Protein AF-A0A6L2Q7Q7-F1 (afdb_monomer_lite)

Secondary structure (DSSP, 8-state):
--SSB-TTS-SS--HHHHHHHHHHHHTT-EEGGGTS---HHHH-SEEETTEEE--S--EE-TTTGGG----------

Structure (mmCIF, N/CA/C/O backbone):
data_AF-A0A6L2Q7Q7-F1
#
_entry.id   AF-A0A6L2Q7Q7-F1
#
loop_
_atom_site.group_PDB
_atom_site.id
_atom_site.type_symbol
_atom_site.label_atom_id
_atom_site.label_alt_id
_atom_site.label_comp_id
_atom_site.label_asym_id
_atom_site.label_entity_id
_atom_site.label_seq_id
_atom_site.pdbx_PDB_ins_code
_atom_site.Cartn_x
_atom_site.Cartn_y
_atom_site.Cartn_z
_atom_site.occupancy
_atom_site.B_iso_or_equiv
_atom_site.auth_seq_id
_atom_site.auth_comp_id
_atom_site.auth_asym_id
_atom_site.auth_atom_id
_atom_site.pdbx_PDB_model_num
ATOM 1 N N . MET A 1 1 ? 2.899 2.845 14.394 1.00 48.50 1 MET A N 1
ATOM 2 C CA . MET A 1 1 ? 1.904 3.585 13.584 1.00 48.50 1 MET A CA 1
ATOM 3 C C . MET A 1 1 ? 1.662 2.791 12.295 1.00 48.50 1 MET A C 1
ATOM 5 O O . MET A 1 1 ? 1.504 3.368 11.229 1.00 48.50 1 MET A O 1
ATOM 9 N N . ASP A 1 2 ? 1.627 1.450 12.394 1.00 56.97 2 ASP A N 1
ATOM 10 C CA . ASP A 1 2 ? 2.232 0.608 11.343 1.00 56.97 2 ASP A CA 1
ATOM 11 C C . ASP A 1 2 ? 1.236 -0.325 10.638 1.00 56.97 2 ASP A C 1
ATOM 13 O O . ASP A 1 2 ? 1.586 -0.961 9.655 1.00 56.97 2 ASP A O 1
ATOM 17 N N . ASP A 1 3 ? -0.034 -0.344 11.054 1.00 70.06 3 ASP A N 1
ATOM 18 C CA . ASP A 1 3 ? -1.030 -1.284 10.510 1.00 70.06 3 ASP A CA 1
ATOM 19 C C . ASP A 1 3 ? -1.963 -0.656 9.462 1.00 70.06 3 ASP A C 1
ATOM 21 O O . ASP A 1 3 ? -3.053 -1.180 9.205 1.00 70.06 3 ASP A O 1
ATOM 25 N N . LEU A 1 4 ? -1.619 0.519 8.924 1.00 80.25 4 LEU A N 1
ATOM 26 C CA . LEU A 1 4 ? -2.469 1.253 7.973 1.00 80.25 4 LEU A CA 1
ATOM 27 C C . LEU A 1 4 ? -2.046 1.065 6.511 1.00 80.25 4 LEU A C 1
ATOM 29 O O . LEU A 1 4 ? -2.887 1.160 5.613 1.00 80.25 4 LEU A O 1
ATOM 33 N N . ILE A 1 5 ? -0.777 0.719 6.289 1.00 84.12 5 ILE A N 1
ATOM 34 C CA . ILE A 1 5 ? -0.252 0.258 5.005 1.00 84.12 5 ILE A CA 1
ATOM 35 C C . ILE A 1 5 ? 0.162 -1.198 5.138 1.00 84.12 5 ILE A C 1
ATOM 37 O O . ILE A 1 5 ? 0.801 -1.598 6.105 1.00 84.12 5 ILE A O 1
ATOM 41 N N . GLY A 1 6 ? -0.208 -1.978 4.136 1.00 87.75 6 GLY A N 1
ATOM 42 C CA . GLY A 1 6 ? 0.171 -3.365 4.022 1.00 87.75 6 GLY A CA 1
ATOM 43 C C . GLY A 1 6 ? 1.550 -3.553 3.378 1.00 87.75 6 GLY A C 1
ATOM 44 O O . GLY A 1 6 ? 2.030 -2.702 2.625 1.00 87.75 6 GLY A O 1
ATOM 45 N N . PRO A 1 7 ? 2.184 -4.712 3.611 1.00 90.75 7 PRO A N 1
ATOM 46 C CA . PRO A 1 7 ? 3.561 -4.998 3.195 1.00 90.75 7 PRO A CA 1
ATOM 47 C C . PRO A 1 7 ? 3.726 -5.253 1.686 1.00 90.75 7 PRO A C 1
ATOM 49 O O . PRO A 1 7 ? 4.802 -5.638 1.227 1.00 90.75 7 PRO A O 1
ATOM 52 N N . HIS A 1 8 ? 2.656 -5.137 0.902 1.00 92.38 8 HIS A N 1
ATOM 53 C CA . HIS A 1 8 ? 2.607 -5.507 -0.512 1.00 92.38 8 HIS A CA 1
ATOM 54 C C . HIS A 1 8 ? 2.241 -4.338 -1.432 1.00 92.38 8 HIS A C 1
ATOM 56 O O . HIS A 1 8 ? 2.085 -4.551 -2.636 1.00 92.38 8 HIS A O 1
ATOM 62 N N . GLY A 1 9 ? 2.178 -3.114 -0.896 1.00 88.12 9 GLY A N 1
ATOM 63 C CA . GLY A 1 9 ? 2.050 -1.872 -1.661 1.00 88.12 9 GLY A CA 1
ATOM 64 C C . GLY A 1 9 ? 3.283 -1.530 -2.508 1.00 88.12 9 GLY A C 1
ATOM 65 O O . GLY A 1 9 ? 4.138 -2.376 -2.790 1.00 88.12 9 GLY A O 1
ATOM 66 N N . GLU A 1 10 ? 3.357 -0.288 -2.971 1.00 85.69 10 GLU A N 1
ATOM 67 C CA . GLU A 1 10 ? 4.541 0.238 -3.657 1.00 85.69 10 GLU A CA 1
ATOM 68 C C . GLU A 1 10 ? 5.725 0.400 -2.699 1.00 85.69 10 GLU A C 1
ATOM 70 O O . GLU A 1 10 ? 5.545 0.760 -1.539 1.00 85.69 10 GLU A O 1
ATOM 75 N N . VAL A 1 11 ? 6.935 0.129 -3.200 1.00 80.44 11 VAL A N 1
ATOM 76 C CA . VAL A 1 11 ? 8.181 0.316 -2.435 1.00 80.44 11 VAL A CA 1
ATOM 77 C C . VAL A 1 11 ? 8.562 1.794 -2.389 1.00 80.44 11 VAL A C 1
ATOM 79 O O . VAL A 1 11 ? 9.007 2.290 -1.358 1.00 80.44 11 VAL A O 1
ATOM 82 N N . GLU A 1 12 ? 8.358 2.500 -3.500 1.00 85.62 12 GLU A N 1
ATOM 83 C CA . GLU A 1 12 ? 8.691 3.912 -3.645 1.00 85.62 12 GLU A CA 1
ATOM 84 C C . GLU A 1 12 ? 7.420 4.722 -3.887 1.00 85.62 12 GLU A C 1
ATOM 86 O O . GLU A 1 12 ? 6.637 4.409 -4.780 1.00 85.62 12 GLU A O 1
ATOM 91 N N . LEU A 1 13 ? 7.230 5.777 -3.092 1.00 85.81 13 LEU A N 1
ATOM 92 C CA . LEU A 1 13 ? 6.131 6.726 -3.242 1.00 85.81 13 LEU A CA 1
ATOM 93 C C . LEU A 1 13 ? 6.690 8.088 -3.651 1.00 85.81 13 LEU A C 1
ATOM 95 O O . LEU A 1 13 ? 7.588 8.628 -2.997 1.00 85.81 13 LEU A O 1
ATOM 99 N N . ASN A 1 14 ? 6.104 8.679 -4.692 1.00 89.19 14 ASN A N 1
ATOM 100 C CA . ASN A 1 14 ? 6.293 10.101 -4.972 1.00 89.19 14 ASN A CA 1
ATOM 101 C C . ASN A 1 14 ? 5.577 10.963 -3.912 1.00 89.19 14 ASN A C 1
ATOM 103 O O . ASN A 1 14 ? 4.850 10.453 -3.056 1.00 89.19 14 ASN A O 1
ATOM 107 N N . ASP A 1 15 ? 5.739 12.283 -3.980 1.00 93.50 15 ASP A N 1
ATOM 108 C CA . ASP A 1 15 ? 5.179 13.194 -2.970 1.00 93.50 15 ASP A CA 1
ATOM 109 C C . ASP A 1 15 ? 3.647 13.118 -2.861 1.00 93.50 15 ASP A C 1
ATOM 111 O O . ASP A 1 15 ? 3.094 13.237 -1.768 1.00 93.50 15 ASP A O 1
ATOM 115 N N . LYS A 1 16 ? 2.946 12.829 -3.965 1.00 91.50 16 LYS A N 1
ATOM 116 C CA . LYS A 1 16 ? 1.489 12.621 -3.947 1.00 91.50 16 LYS A CA 1
ATOM 117 C C . LYS A 1 16 ? 1.120 11.319 -3.236 1.00 91.50 16 LYS A C 1
ATOM 119 O O . LYS A 1 16 ? 0.178 11.305 -2.449 1.00 91.50 16 LYS A O 1
ATOM 124 N N . GLY A 1 17 ? 1.871 10.245 -3.477 1.00 90.25 17 GLY A N 1
ATOM 125 C CA . GLY A 1 17 ? 1.704 8.970 -2.776 1.00 90.25 17 GLY A CA 1
ATOM 126 C C . GLY A 1 17 ? 1.943 9.109 -1.271 1.00 90.25 17 GLY A C 1
ATOM 127 O O . GLY A 1 17 ? 1.151 8.614 -0.471 1.00 90.25 17 GLY A O 1
ATOM 128 N N . LYS A 1 18 ? 2.973 9.869 -0.873 1.00 91.31 18 LYS A N 1
ATOM 129 C CA . LYS A 1 18 ? 3.238 10.195 0.539 1.00 91.31 18 LYS A CA 1
ATOM 130 C C . LYS A 1 18 ? 2.094 10.991 1.165 1.00 91.31 18 LYS A C 1
ATOM 132 O O . LYS A 1 18 ? 1.658 10.651 2.257 1.00 91.31 18 LYS A O 1
ATOM 137 N N . TYR A 1 19 ? 1.543 11.974 0.455 1.00 93.50 19 TYR A N 1
ATOM 138 C CA . TYR A 1 19 ? 0.391 12.733 0.944 1.00 93.50 19 TYR A CA 1
ATOM 139 C C . TYR A 1 19 ? -0.841 11.845 1.189 1.00 93.50 19 TYR A C 1
ATOM 141 O O . TYR A 1 19 ? -1.511 11.972 2.217 1.00 93.50 19 TYR A O 1
ATOM 149 N N . VAL A 1 20 ? -1.137 10.911 0.276 1.00 92.06 20 VAL A N 1
ATOM 150 C CA . VAL A 1 20 ? -2.223 9.930 0.462 1.00 92.06 20 VAL A CA 1
ATOM 151 C C . VAL A 1 20 ? -1.953 9.058 1.686 1.00 92.06 20 VAL A C 1
ATOM 153 O O . VAL A 1 20 ? -2.861 8.822 2.489 1.00 92.06 20 VAL A O 1
ATOM 156 N N . TRP A 1 21 ? -0.708 8.616 1.858 1.00 90.44 21 TRP A N 1
ATOM 157 C CA . TRP A 1 21 ? -0.299 7.826 3.010 1.00 90.44 21 TRP A CA 1
ATOM 158 C C . TRP A 1 21 ? -0.499 8.571 4.331 1.00 90.44 21 TRP A C 1
ATOM 160 O O . TRP A 1 21 ? -1.191 8.067 5.216 1.00 90.44 21 TRP A O 1
ATOM 170 N N . GLU A 1 22 ? 0.040 9.782 4.448 1.00 92.25 22 GLU A N 1
ATOM 171 C CA . GLU A 1 22 ? -0.078 10.621 5.643 1.00 92.25 22 GLU A CA 1
ATOM 172 C C . GLU A 1 22 ? -1.542 10.934 5.960 1.00 92.25 22 GLU A C 1
ATOM 174 O O . GLU A 1 22 ? -1.972 10.842 7.111 1.00 92.25 22 GLU A O 1
ATOM 179 N N . SER A 1 23 ? -2.344 11.207 4.928 1.00 92.94 23 SER A N 1
ATOM 180 C CA . SER A 1 23 ? -3.783 11.433 5.066 1.00 92.94 23 SER A CA 1
ATOM 181 C C . SER A 1 23 ? -4.502 10.198 5.612 1.00 92.94 23 SER A C 1
ATOM 183 O O . SER A 1 23 ? -5.347 10.313 6.504 1.00 92.94 23 SER A O 1
ATOM 185 N N . CYS A 1 24 ? -4.167 9.000 5.127 1.00 93.25 24 CYS A N 1
ATOM 186 C CA . CYS A 1 24 ? -4.719 7.751 5.652 1.00 93.25 24 CYS A CA 1
ATOM 187 C C . CYS A 1 24 ? -4.269 7.501 7.095 1.00 93.25 24 CYS A C 1
ATOM 189 O O . CYS A 1 24 ? -5.089 7.112 7.931 1.00 93.25 24 CYS A O 1
ATOM 191 N N . ALA A 1 25 ? -3.000 7.779 7.400 1.00 91.06 25 ALA A N 1
ATOM 192 C CA . ALA A 1 25 ? -2.440 7.636 8.735 1.00 91.06 25 ALA A CA 1
ATOM 193 C C . ALA A 1 25 ? -3.157 8.536 9.750 1.00 91.06 25 ALA A C 1
ATOM 195 O O . ALA A 1 25 ? -3.620 8.057 10.789 1.00 91.06 25 ALA A O 1
ATOM 196 N N . TYR A 1 26 ? -3.340 9.812 9.404 1.00 93.12 26 TYR A N 1
ATOM 197 C CA . TYR A 1 26 ? -4.057 10.792 10.215 1.00 93.12 26 TYR A CA 1
ATOM 198 C C . TYR A 1 26 ? -5.514 10.377 10.468 1.00 93.12 26 TYR A C 1
ATOM 200 O O . TYR A 1 26 ? -5.994 10.398 11.602 1.00 93.12 26 TYR A O 1
ATOM 208 N N . ASN A 1 27 ? -6.208 9.918 9.423 1.00 93.44 27 ASN A N 1
ATOM 209 C CA . ASN A 1 27 ? -7.627 9.561 9.487 1.00 93.44 27 ASN A CA 1
ATOM 210 C C . ASN A 1 27 ? -7.897 8.113 9.937 1.00 93.44 27 ASN A C 1
ATOM 212 O O . ASN A 1 27 ? -9.052 7.683 9.962 1.00 93.44 27 ASN A O 1
ATOM 216 N N . LYS A 1 28 ? -6.863 7.342 10.303 1.00 93.06 28 LYS A N 1
ATOM 217 C CA . LYS A 1 28 ? -6.970 5.918 10.681 1.00 93.06 28 LYS A CA 1
ATOM 218 C C . LYS A 1 28 ? -7.663 5.072 9.603 1.00 93.06 28 LYS A C 1
ATOM 220 O O . LYS A 1 28 ? -8.499 4.213 9.904 1.00 93.06 28 LYS A O 1
ATOM 225 N N . MET A 1 29 ? -7.323 5.336 8.345 1.00 94.19 29 MET A N 1
ATOM 226 C CA . MET A 1 29 ? -7.793 4.590 7.180 1.00 94.19 29 MET A CA 1
ATOM 227 C C . MET A 1 29 ? -6.700 3.666 6.648 1.00 94.19 29 MET A C 1
ATOM 229 O O . MET A 1 29 ? -5.515 3.963 6.772 1.00 94.19 29 MET A O 1
ATOM 233 N N . ARG A 1 30 ? -7.106 2.540 6.058 1.00 93.56 30 ARG A N 1
ATOM 234 C CA . ARG A 1 30 ? -6.202 1.537 5.493 1.00 93.56 30 ARG A CA 1
ATOM 235 C C . ARG A 1 30 ? -6.211 1.579 3.978 1.00 93.56 30 ARG A C 1
ATOM 237 O O . ARG A 1 30 ? -7.289 1.583 3.389 1.00 93.56 30 ARG A O 1
ATOM 244 N N . ILE A 1 31 ? -5.032 1.518 3.368 1.00 94.19 31 ILE A N 1
ATOM 245 C CA . ILE A 1 31 ? -4.875 1.334 1.920 1.00 94.19 31 ILE A CA 1
ATOM 246 C C . ILE A 1 31 ? -4.959 -0.166 1.628 1.00 94.19 31 ILE A C 1
ATOM 248 O O . ILE A 1 31 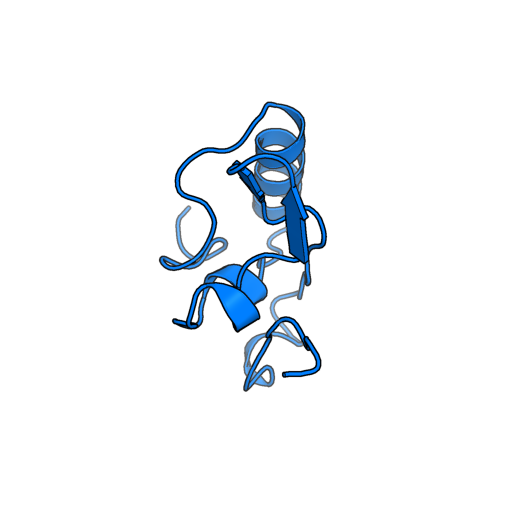? -3.965 -0.882 1.714 1.00 94.19 31 ILE A O 1
ATOM 252 N N . ILE A 1 32 ? -6.152 -0.685 1.356 1.00 94.56 32 ILE A N 1
ATOM 253 C CA . ILE A 1 32 ? -6.400 -2.135 1.394 1.00 94.56 32 ILE A CA 1
ATOM 254 C C . ILE A 1 32 ? -5.730 -2.902 0.243 1.00 94.56 32 ILE A C 1
ATOM 256 O O . ILE A 1 32 ? -5.245 -4.010 0.465 1.00 94.56 32 ILE A O 1
ATOM 260 N N . ASN A 1 33 ? -5.529 -2.269 -0.919 1.00 94.50 33 ASN A N 1
ATOM 261 C CA . ASN A 1 33 ? -4.769 -2.843 -2.040 1.00 94.50 33 ASN A CA 1
ATOM 262 C C . ASN A 1 33 ? -3.251 -2.944 -1.806 1.00 94.50 33 ASN A C 1
ATOM 264 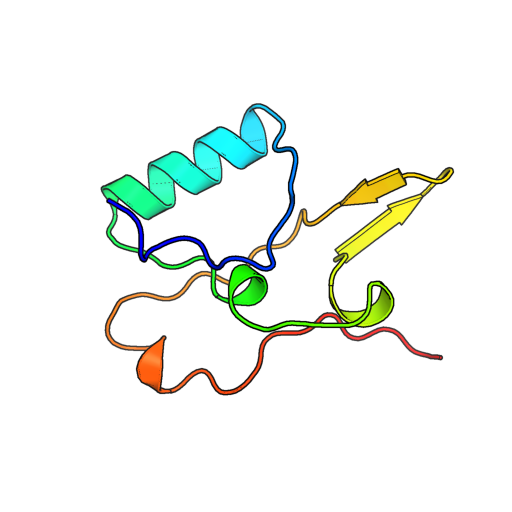O O . ASN A 1 33 ? -2.523 -3.377 -2.695 1.00 94.50 33 ASN A O 1
ATOM 268 N N . SER A 1 34 ? -2.768 -2.597 -0.609 1.00 93.25 34 SER A N 1
ATOM 269 C CA . SER A 1 34 ? -1.383 -2.834 -0.189 1.00 93.25 34 SER A CA 1
ATOM 270 C C . SER A 1 34 ? -1.201 -4.062 0.717 1.00 93.25 34 SER A C 1
ATOM 272 O O . SER A 1 34 ? -0.065 -4.425 1.005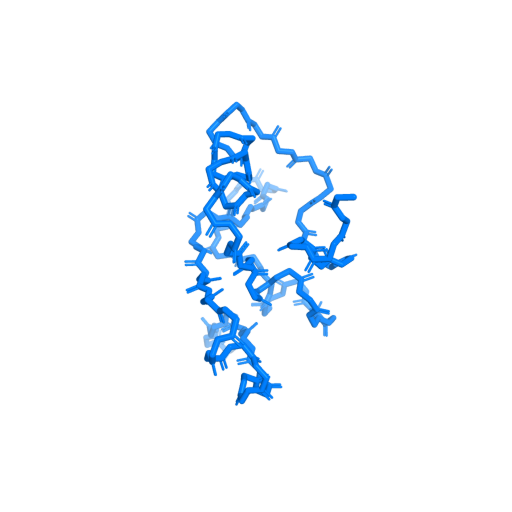 1.00 93.25 34 SER A O 1
ATOM 274 N N . PHE A 1 3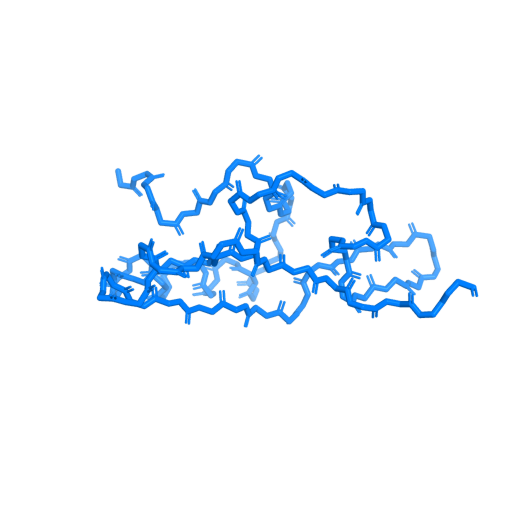5 ? -2.273 -4.723 1.178 1.00 93.56 35 PHE A N 1
ATOM 275 C CA . PHE A 1 35 ? -2.177 -5.791 2.192 1.00 93.56 35 PHE A CA 1
ATOM 276 C C . PHE A 1 35 ? -2.017 -7.198 1.635 1.00 93.56 35 PHE A C 1
ATOM 278 O O . PHE A 1 35 ? -1.363 -8.020 2.273 1.00 93.56 35 PHE A O 1
ATOM 285 N N . LEU A 1 36 ? -2.600 -7.493 0.474 1.00 92.44 36 LEU A N 1
ATOM 286 C CA . LEU A 1 36 ? -2.564 -8.829 -0.111 1.00 92.44 36 LEU A CA 1
ATOM 287 C C . LEU A 1 36 ? -1.490 -8.930 -1.187 1.00 92.44 36 LEU A C 1
ATOM 289 O O . LEU A 1 36 ? -1.237 -8.003 -1.956 1.00 92.44 36 LEU A O 1
ATOM 293 N N . ARG A 1 37 ? -0.817 -10.082 -1.221 1.00 94.06 37 ARG A N 1
ATOM 294 C CA . ARG A 1 37 ? 0.221 -10.342 -2.212 1.00 94.06 37 ARG A CA 1
ATOM 295 C C . ARG A 1 37 ? -0.441 -10.702 -3.534 1.00 94.06 37 ARG A C 1
ATOM 297 O O . ARG A 1 37 ? -1.127 -11.717 -3.634 1.00 94.06 37 ARG A O 1
ATOM 304 N N . HIS A 1 38 ? -0.146 -9.925 -4.566 1.00 94.12 38 HIS A N 1
ATOM 305 C CA . HIS A 1 38 ? -0.615 -10.175 -5.924 1.00 94.12 38 HIS A CA 1
ATOM 306 C C . HIS A 1 38 ? 0.547 -10.235 -6.913 1.00 94.12 38 HIS A C 1
ATOM 308 O O . HIS A 1 38 ? 1.614 -9.668 -6.676 1.00 94.12 38 HIS A O 1
ATOM 314 N N . LYS A 1 39 ? 0.326 -10.919 -8.043 1.00 93.38 39 LYS A N 1
ATOM 315 C CA . LYS A 1 39 ? 1.194 -10.787 -9.222 1.00 93.38 39 LYS A CA 1
ATOM 316 C C . LYS A 1 39 ? 1.122 -9.345 -9.729 1.00 93.38 39 LYS A C 1
ATOM 318 O O . LYS A 1 39 ? 0.061 -8.735 -9.642 1.00 93.38 39 LYS A O 1
ATOM 323 N N . ASP A 1 40 ? 2.192 -8.848 -10.343 1.00 92.75 40 ASP A N 1
ATOM 324 C CA . ASP A 1 40 ? 2.265 -7.484 -10.892 1.00 92.75 40 ASP A CA 1
ATOM 325 C C . ASP A 1 40 ? 1.045 -7.080 -11.733 1.00 92.75 40 ASP A C 1
ATOM 327 O O . ASP A 1 40 ? 0.531 -5.974 -11.577 1.00 92.75 40 ASP A O 1
ATOM 331 N N . ILE A 1 41 ? 0.547 -7.992 -12.579 1.00 92.50 41 ILE A N 1
ATOM 332 C CA . ILE A 1 41 ? -0.626 -7.768 -13.446 1.00 92.50 41 ILE A CA 1
ATOM 333 C C . ILE A 1 41 ? -1.915 -7.457 -12.669 1.00 92.50 41 ILE A C 1
ATOM 335 O O . ILE A 1 41 ? -2.825 -6.836 -13.206 1.00 92.50 41 ILE A O 1
ATOM 339 N N . HIS A 1 42 ? -1.979 -7.881 -11.408 1.00 94.44 42 HIS A N 1
ATOM 340 C CA . HIS A 1 42 ? -3.098 -7.699 -10.488 1.00 94.44 42 HIS A CA 1
ATOM 341 C C . HIS A 1 42 ? -2.791 -6.667 -9.393 1.00 94.44 42 HIS A C 1
ATOM 343 O O . HIS A 1 42 ? -3.638 -6.418 -8.539 1.00 94.44 42 HIS A O 1
ATOM 349 N N . LYS A 1 43 ? -1.590 -6.077 -9.402 1.00 93.88 43 LYS A N 1
ATOM 350 C CA . LYS A 1 43 ? -1.123 -5.097 -8.416 1.00 93.88 43 LYS A CA 1
ATOM 351 C C . LYS A 1 43 ? -1.130 -3.676 -8.977 1.00 93.88 43 LYS A C 1
ATOM 353 O O . LYS A 1 43 ? -1.655 -2.773 -8.336 1.00 93.88 43 LYS A O 1
ATOM 358 N N . PHE A 1 44 ? -0.537 -3.474 -10.153 1.00 94.00 44 PHE A N 1
ATOM 359 C CA . PHE A 1 44 ? -0.296 -2.136 -10.698 1.00 94.00 44 PHE A CA 1
ATOM 360 C C . PHE A 1 44 ? -1.463 -1.636 -11.552 1.00 94.00 44 PHE A C 1
ATOM 362 O O . PHE A 1 44 ? -1.826 -2.252 -12.563 1.00 94.00 44 PHE A O 1
ATOM 369 N N . THR A 1 45 ? -2.020 -0.488 -11.165 1.00 94.38 45 THR A N 1
ATOM 370 C CA . THR A 1 45 ? -3.162 0.132 -11.854 1.00 94.38 45 THR A CA 1
ATOM 371 C C . THR A 1 45 ? -2.717 0.925 -13.082 1.00 94.38 45 THR A C 1
ATOM 373 O O . THR A 1 45 ? -3.459 1.024 -14.053 1.00 94.38 45 THR A O 1
ATOM 376 N N . TRP A 1 46 ? -1.456 1.366 -13.109 1.00 93.44 46 TRP A N 1
ATOM 377 C CA . TRP A 1 46 ? -0.833 2.022 -14.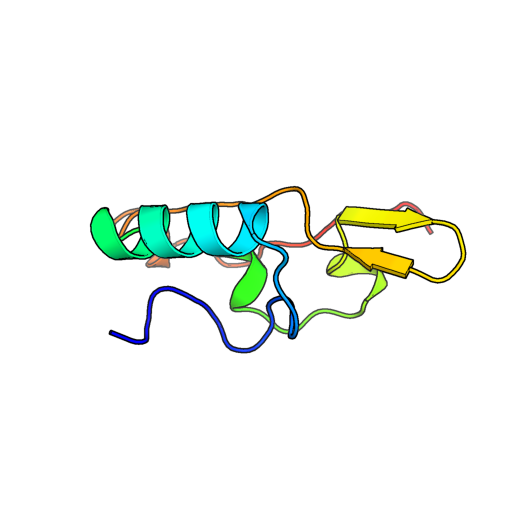252 1.00 93.44 46 TRP A CA 1
ATOM 378 C C . TRP A 1 46 ? 0.466 1.323 -14.656 1.00 93.44 46 TRP A C 1
ATOM 380 O O . TRP A 1 46 ? 1.237 0.870 -13.809 1.00 93.44 46 TRP A O 1
ATOM 390 N N . ALA A 1 47 ? 0.704 1.208 -15.963 1.00 91.75 47 ALA A N 1
ATOM 391 C CA . ALA A 1 47 ? 1.961 0.707 -16.505 1.00 91.75 47 ALA A CA 1
ATOM 392 C C . ALA A 1 47 ? 2.209 1.284 -17.904 1.00 91.75 47 ALA A C 1
ATOM 394 O O . ALA A 1 47 ? 1.422 1.034 -18.815 1.00 91.75 47 ALA A O 1
ATOM 395 N N . GLU A 1 48 ? 3.309 2.009 -18.082 1.00 92.75 48 GLU A N 1
ATOM 396 C CA . GLU A 1 48 ? 3.723 2.573 -19.369 1.00 92.75 48 GLU A CA 1
ATOM 397 C C . GLU A 1 48 ? 5.251 2.714 -19.412 1.00 92.75 48 GLU A C 1
ATOM 399 O O . GLU A 1 48 ? 5.884 2.978 -18.391 1.00 92.75 48 GLU A O 1
ATOM 404 N N . ARG A 1 49 ? 5.860 2.563 -20.599 1.00 93.25 49 ARG A N 1
ATOM 405 C CA . ARG A 1 49 ? 7.296 2.840 -20.844 1.00 93.25 49 ARG A CA 1
ATOM 406 C C . ARG A 1 49 ? 8.261 2.134 -19.876 1.00 93.25 49 ARG A C 1
ATOM 408 O O . ARG A 1 49 ? 9.299 2.678 -19.522 1.00 93.25 49 ARG A O 1
ATOM 415 N N . GLY A 1 50 ? 7.920 0.919 -19.447 1.00 90.25 50 GLY A N 1
ATOM 416 C CA . GLY A 1 50 ? 8.733 0.135 -18.507 1.00 90.25 50 GLY A CA 1
ATOM 417 C C . GLY A 1 50 ? 8.545 0.506 -17.032 1.00 90.25 50 GLY A C 1
ATOM 418 O O . GLY A 1 50 ? 9.050 -0.208 -16.169 1.00 90.25 50 GLY A O 1
ATOM 419 N N . SER A 1 51 ? 7.767 1.545 -16.734 1.00 90.38 51 SER A N 1
ATOM 420 C CA . SER A 1 51 ? 7.383 1.927 -15.377 1.00 90.38 51 SER A CA 1
ATOM 421 C C . SER A 1 51 ? 6.019 1.347 -15.018 1.00 90.38 51 SER A C 1
ATOM 423 O O . SER A 1 51 ? 5.154 1.155 -15.877 1.00 90.38 51 SER A O 1
ATOM 425 N N . LYS A 1 52 ? 5.812 1.068 -13.731 1.00 92.12 52 LYS A N 1
ATOM 426 C CA . LYS A 1 52 ? 4.531 0.614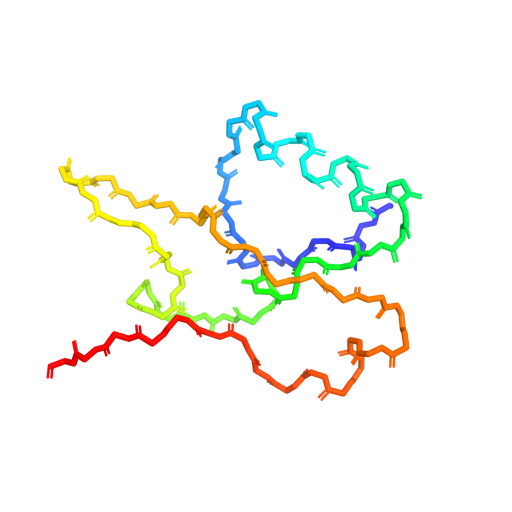 -13.186 1.00 92.12 52 LYS A CA 1
ATOM 427 C C . LYS A 1 52 ? 4.263 1.359 -11.896 1.00 92.12 52 LYS A C 1
ATOM 429 O O . LYS A 1 52 ? 5.189 1.502 -11.103 1.00 92.12 52 LYS A O 1
ATOM 434 N N . SER A 1 53 ? 3.012 1.761 -11.690 1.00 92.12 53 SER A N 1
ATOM 435 C CA . SER A 1 53 ? 2.617 2.379 -10.434 1.00 92.12 53 SER A CA 1
ATOM 436 C C . SER A 1 53 ? 1.223 2.022 -9.940 1.00 92.12 53 SER A C 1
ATOM 438 O O . SER A 1 53 ? 0.353 1.600 -10.707 1.00 92.12 53 SER A O 1
ATOM 440 N N . ILE A 1 54 ? 1.031 2.173 -8.630 1.00 93.44 54 ILE A N 1
ATOM 441 C CA . ILE A 1 54 ? -0.279 2.148 -7.975 1.00 93.44 54 ILE A CA 1
ATOM 442 C C . ILE A 1 54 ? -0.746 3.599 -7.852 1.00 93.44 54 ILE A C 1
ATOM 444 O O . ILE A 1 54 ? -0.323 4.329 -6.958 1.00 93.44 54 ILE A O 1
ATOM 448 N N . ILE A 1 55 ? -1.609 4.029 -8.771 1.00 93.00 55 ILE A N 1
ATOM 449 C CA . ILE A 1 55 ? -2.164 5.394 -8.762 1.00 93.00 55 ILE A CA 1
ATOM 450 C C . ILE A 1 55 ? -3.642 5.431 -8.367 1.00 93.00 55 ILE A C 1
ATOM 452 O O . ILE A 1 55 ? -4.138 6.485 -7.975 1.00 93.00 55 ILE A O 1
ATOM 456 N N . ASP A 1 56 ? -4.313 4.279 -8.392 1.00 93.50 56 ASP A N 1
ATOM 457 C CA . ASP A 1 56 ? -5.680 4.109 -7.911 1.00 93.50 56 ASP A CA 1
ATOM 458 C C . ASP A 1 56 ? -5.653 3.341 -6.589 1.00 93.50 56 ASP A C 1
ATOM 460 O O . ASP A 1 56 ? -5.094 2.243 -6.481 1.00 93.50 56 ASP A O 1
ATOM 464 N N . TYR A 1 57 ? -6.252 3.933 -5.561 1.00 93.25 57 TYR A N 1
ATOM 465 C CA . TYR A 1 57 ? -6.215 3.412 -4.201 1.00 93.25 57 TYR A CA 1
ATOM 466 C C . TYR A 1 57 ? -7.603 2.977 -3.766 1.00 93.25 57 TYR A C 1
ATOM 468 O O . TYR A 1 57 ? -8.581 3.706 -3.929 1.00 93.25 57 TYR A O 1
ATOM 476 N N . VAL A 1 58 ? -7.672 1.807 -3.137 1.00 95.31 58 VAL A N 1
ATOM 477 C CA . VAL A 1 58 ? -8.865 1.394 -2.405 1.00 95.31 58 VAL A CA 1
ATOM 478 C C . VAL A 1 58 ? -8.583 1.641 -0.931 1.00 95.31 58 VAL A C 1
ATOM 480 O O . VAL A 1 58 ? -7.599 1.138 -0.388 1.00 95.31 58 VAL A O 1
ATOM 483 N N . ILE A 1 59 ? -9.421 2.452 -0.290 1.00 95.56 59 ILE A N 1
ATOM 484 C CA . ILE A 1 59 ? -9.215 2.899 1.087 1.00 95.56 59 ILE A CA 1
ATOM 485 C C . ILE A 1 59 ? -10.427 2.500 1.924 1.00 95.56 59 ILE A C 1
ATOM 487 O O . ILE A 1 59 ? -11.566 2.784 1.557 1.00 95.56 59 ILE A O 1
ATOM 491 N N . ALA A 1 60 ? -10.188 1.851 3.062 1.00 95.44 60 ALA A N 1
ATOM 492 C CA . ALA A 1 60 ? -11.243 1.404 3.961 1.00 95.44 60 ALA A CA 1
ATOM 493 C C . ALA A 1 60 ? -10.995 1.852 5.401 1.00 95.44 60 ALA A C 1
ATOM 495 O O . ALA A 1 60 ? -9.873 1.862 5.909 1.00 95.44 60 ALA A O 1
ATOM 496 N N . ASN A 1 61 ? -12.082 2.184 6.092 1.00 94.88 61 ASN A N 1
ATOM 497 C CA . ASN A 1 61 ? -12.047 2.444 7.524 1.00 94.88 61 ASN A CA 1
ATOM 498 C C . ASN A 1 61 ? -12.004 1.132 8.333 1.00 94.88 61 ASN A C 1
ATOM 500 O O . ASN A 1 61 ? -12.206 0.031 7.811 1.00 94.88 61 ASN A O 1
ATOM 504 N N . LYS A 1 62 ? -11.827 1.262 9.655 1.00 92.69 62 LYS A N 1
ATOM 505 C CA . LYS A 1 62 ? -11.769 0.123 10.585 1.00 92.69 62 LYS A CA 1
ATOM 506 C C . LYS A 1 62 ? -13.000 -0.803 10.570 1.00 92.69 62 LYS A C 1
ATOM 508 O O . LYS A 1 62 ? -12.886 -1.934 11.024 1.00 92.69 62 LYS A O 1
ATOM 513 N N . LYS A 1 63 ? -14.164 -0.320 10.112 1.00 94.94 63 LYS A N 1
ATOM 514 C CA . LYS A 1 63 ? -15.412 -1.096 10.065 1.00 94.94 63 LYS A CA 1
ATOM 515 C C . LYS A 1 63 ? -15.486 -1.971 8.818 1.00 94.94 63 LYS A C 1
ATOM 517 O O . LYS A 1 63 ? -15.998 -3.071 8.915 1.00 94.94 63 LYS A O 1
ATOM 522 N N . ILE A 1 64 ? -14.997 -1.485 7.676 1.00 93.81 64 ILE A N 1
ATOM 523 C CA . ILE A 1 64 ? -15.109 -2.188 6.388 1.00 93.81 64 ILE A CA 1
ATOM 524 C C . ILE A 1 64 ? -13.935 -3.134 6.148 1.00 93.81 64 ILE A C 1
ATOM 526 O O . ILE A 1 64 ? -14.154 -4.250 5.689 1.00 93.81 64 ILE A O 1
ATOM 530 N N . TRP A 1 65 ? -12.711 -2.731 6.508 1.00 92.00 65 TRP A N 1
ATOM 531 C CA . TRP A 1 65 ? -11.516 -3.520 6.189 1.00 92.00 65 TRP A CA 1
ATOM 532 C C . TRP A 1 65 ? -11.548 -4.995 6.655 1.00 92.00 65 TRP A C 1
ATOM 534 O O . TRP A 1 65 ? -11.022 -5.811 5.904 1.00 92.00 65 TRP A O 1
ATOM 544 N N . PRO A 1 66 ? -12.139 -5.399 7.813 1.00 93.44 66 PRO A N 1
ATOM 545 C CA . PRO A 1 66 ? -12.098 -6.805 8.231 1.00 93.44 66 PRO A CA 1
ATOM 546 C C . PRO A 1 66 ? -12.910 -7.715 7.304 1.00 93.44 66 PRO A C 1
ATOM 548 O O . PRO A 1 66 ? -12.728 -8.927 7.321 1.00 93.44 66 PRO A O 1
ATOM 551 N N . TYR A 1 67 ? -13.825 -7.133 6.527 1.00 95.31 67 TYR A N 1
ATOM 552 C CA . TYR A 1 67 ? -14.676 -7.839 5.575 1.00 95.31 67 TYR A CA 1
ATOM 553 C C . TYR A 1 67 ? -14.101 -7.819 4.155 1.00 95.31 67 TYR A C 1
ATOM 555 O O . TYR A 1 67 ? -14.654 -8.448 3.256 1.00 95.31 67 TYR A O 1
ATOM 563 N N . THR A 1 68 ? -13.002 -7.095 3.926 1.00 94.00 68 THR A N 1
ATOM 564 C CA . THR A 1 68 ? -12.309 -7.087 2.640 1.00 94.00 68 THR A CA 1
ATOM 565 C C . THR A 1 68 ? -11.505 -8.374 2.493 1.00 94.00 68 THR A C 1
ATOM 567 O O . THR A 1 68 ? -10.478 -8.550 3.141 1.00 94.00 68 THR A O 1
ATOM 570 N N . THR A 1 69 ? -11.956 -9.267 1.614 1.00 95.56 69 THR A N 1
ATOM 571 C CA . THR A 1 69 ? -11.265 -10.534 1.332 1.00 95.56 69 THR A CA 1
ATOM 572 C C . THR A 1 69 ? -10.220 -10.421 0.228 1.00 95.56 69 THR A C 1
ATOM 574 O O . THR A 1 69 ? -9.275 -11.201 0.215 1.00 95.56 69 THR A O 1
ATOM 577 N N . ASP A 1 70 ? -10.408 -9.495 -0.717 1.00 95.25 70 ASP A N 1
ATOM 578 C CA . ASP A 1 70 ? -9.503 -9.287 -1.846 1.00 95.25 70 ASP A CA 1
ATOM 579 C C . ASP A 1 70 ? -9.609 -7.859 -2.399 1.00 95.25 70 ASP A C 1
ATOM 581 O O . ASP A 1 70 ? -10.689 -7.264 -2.401 1.00 95.25 70 ASP A O 1
ATOM 585 N N . THR A 1 71 ? -8.498 -7.330 -2.907 1.00 95.38 71 THR A N 1
ATOM 586 C CA . THR A 1 71 ? -8.452 -6.087 -3.688 1.00 95.38 71 THR A CA 1
ATOM 587 C C . THR A 1 71 ? -7.347 -6.171 -4.719 1.00 95.38 71 THR A C 1
ATOM 589 O O . THR A 1 71 ? -6.168 -6.052 -4.389 1.00 95.38 71 THR A O 1
ATOM 592 N N . ARG A 1 72 ? -7.740 -6.317 -5.981 1.00 95.12 72 ARG A N 1
ATOM 593 C CA . ARG A 1 72 ? -6.817 -6.536 -7.088 1.00 95.12 72 ARG A CA 1
ATOM 594 C C . ARG A 1 72 ? -7.230 -5.762 -8.326 1.00 95.12 72 ARG A C 1
ATOM 596 O O . ARG A 1 72 ? -8.411 -5.506 -8.551 1.00 95.12 72 ARG A O 1
ATOM 603 N N . VAL A 1 73 ? -6.246 -5.459 -9.159 1.00 95.19 73 VAL A N 1
ATOM 604 C CA . VAL A 1 73 ? -6.459 -4.890 -10.487 1.00 95.19 73 VAL A CA 1
ATOM 605 C C . VAL A 1 73 ? -6.987 -5.973 -11.422 1.00 95.19 73 VAL A C 1
ATOM 607 O O . VAL A 1 73 ? -6.419 -7.067 -11.526 1.00 95.19 73 VAL A O 1
ATOM 610 N N . TYR A 1 74 ? -8.074 -5.655 -12.119 1.00 94.25 74 TYR A N 1
ATOM 611 C CA . TYR A 1 74 ? -8.551 -6.449 -13.240 1.00 94.25 74 TYR A CA 1
ATOM 612 C C . TYR A 1 74 ? -7.826 -6.014 -14.514 1.00 94.25 74 TYR A C 1
ATOM 614 O O . TYR A 1 74 ? -7.817 -4.834 -14.858 1.00 94.25 74 TYR A O 1
ATOM 622 N N . ARG A 1 75 ? -7.226 -6.976 -15.212 1.00 88.94 75 ARG A N 1
ATOM 623 C CA . ARG A 1 75 ? -6.754 -6.822 -16.587 1.00 88.94 75 ARG A CA 1
ATOM 624 C C . ARG A 1 75 ? -7.223 -8.041 -17.365 1.00 88.94 75 ARG A C 1
ATOM 626 O O . ARG A 1 75 ? -7.026 -9.159 -16.883 1.00 88.94 75 ARG A O 1
ATOM 633 N N . GLU A 1 76 ? -7.841 -7.820 -18.521 1.00 82.31 76 GLU A N 1
ATOM 634 C CA . GLU A 1 76 ? -8.037 -8.895 -19.495 1.00 82.31 76 GLU A CA 1
ATOM 635 C C . GLU A 1 76 ? -6.663 -9.438 -19.903 1.00 82.31 76 GLU A C 1
ATOM 637 O O . GLU A 1 76 ? -5.717 -8.668 -20.100 1.00 82.31 76 GLU A O 1
ATOM 642 N N . GLN A 1 77 ? -6.549 -10.765 -19.922 1.00 63.47 77 GLN A N 1
ATOM 643 C CA . GLN A 1 77 ? -5.389 -11.487 -20.442 1.00 63.47 77 GLN A CA 1
ATOM 644 C C . GLN A 1 77 ? -5.671 -11.919 -21.871 1.00 63.47 77 GLN A C 1
ATOM 646 O O . GLN A 1 77 ? -6.827 -12.329 -22.120 1.00 63.47 77 GLN A O 1
#

Organism: Coptotermes formosanus (NCBI:txid36987)

Foldseek 3Di:
DPQQAAQQADPDDDPVRVVVVVVCVVVVKHQLLRHDHDDLQFRFPDDDPNDTHNPDTDIGHPVCNVVDPDHTDDDDD

Radius of gyration: 12.49 Å; chains: 1; bounding box: 24×25×34 Å

InterPro domains:
  IPR036691 Endonuclease/exonuclease/phosphatase superfamily [G3DSA:3.60.10.10] (3-77)

Sequence (77 aa):
MDDLIGPHGEVELNDKGKYVWESCAYNKMRIINSFLRHKDIHKFTWAERGSKSIIDYVIANKKIWPYTTDTRVYREQ

pLDDT: mean 90.43, std 8.1, range [48.5, 95.56]